Protein AF-A0A0F9DQM6-F1 (afdb_monomer_lite)

Secondary structure (DSSP, 8-state):
-PPPHHHHHHHHHHHHHHHHHHHH-TTS-HHHHHHHHHHHHHTS-HHHHHHTHHHHHHHHH--HHHHTTSSSHHHHHHHHHHH-GGGGGGHHHHHHHHHHHHHHTT---

pLDDT: mean 90.47, std 6.05, range [60.31, 97.19]

Sequence (109 aa):
MTKSLEDMQQEFLRRSLKMQATMVNPFKSKEMKRKTLCKFTDSLSEETFVQFIPEIITIINMKKDICKEYADSGTQVDGILKWLPRMEAFKELLQLTVKQHRQKHGFSN

Radius of gyration: 14.19 Å; chains: 1; bounding box: 35×25×42 Å

Foldseek 3Di:
DQDDPVRLVVLLVVLVVVLVVQLPDPPHDPVNNLLSLQVSLVSHDPNSNVVCVVVSLCSLLVDPVLLVVDQALVRSLVVSCVSNVVCVVVSVVSSVSSRVSCVVVVGHD

Organism: NCBI:txid412755

Structure (mmCIF, N/CA/C/O backbone):
data_AF-A0A0F9DQM6-F1
#
_entry.id   AF-A0A0F9DQM6-F1
#
loop_
_atom_site.group_PDB
_atom_site.id
_atom_site.type_symbol
_atom_site.label_atom_id
_atom_site.label_alt_id
_atom_site.label_comp_id
_atom_site.label_asym_id
_atom_site.label_entity_id
_atom_site.label_seq_id
_atom_site.pdbx_PDB_ins_code
_atom_site.Cartn_x
_atom_site.Cartn_y
_atom_site.Cartn_z
_atom_site.occupancy
_atom_site.B_iso_or_equiv
_atom_site.auth_seq_id
_atom_site.auth_comp_id
_atom_site.auth_asym_id
_atom_site.auth_atom_id
_atom_site.pdbx_PDB_model_num
ATOM 1 N N . MET A 1 1 ? -15.973 0.726 21.509 1.00 60.31 1 MET A N 1
ATOM 2 C CA . MET A 1 1 ? -16.116 2.083 20.945 1.00 60.31 1 MET A CA 1
ATOM 3 C C . MET A 1 1 ? -15.450 2.063 19.588 1.00 60.31 1 MET A C 1
ATOM 5 O O . MET A 1 1 ? -14.267 1.760 19.544 1.00 60.31 1 MET A O 1
ATOM 9 N N . THR A 1 2 ? -16.210 2.296 18.522 1.00 79.94 2 THR A N 1
ATOM 10 C CA . THR A 1 2 ? -15.678 2.479 17.163 1.00 79.94 2 THR A CA 1
ATOM 11 C C . THR A 1 2 ? -14.973 3.832 17.105 1.00 79.94 2 THR A C 1
ATOM 13 O O . THR A 1 2 ? -15.505 4.802 17.654 1.00 79.94 2 THR A O 1
ATOM 16 N N . LYS A 1 3 ? -13.782 3.916 16.503 1.00 87.50 3 LYS A N 1
ATOM 17 C CA . LYS A 1 3 ? -13.106 5.205 16.297 1.00 87.50 3 LYS A CA 1
ATOM 18 C C . LYS A 1 3 ? -13.939 6.110 15.396 1.00 87.50 3 LYS A C 1
ATOM 20 O O . LYS A 1 3 ? -14.629 5.642 14.491 1.00 87.50 3 LYS A O 1
ATOM 25 N N . SER A 1 4 ? -13.845 7.420 15.615 1.00 95.56 4 SER A N 1
ATOM 26 C CA . SER A 1 4 ? -14.404 8.383 14.668 1.00 95.56 4 SER A CA 1
ATOM 27 C C . SER A 1 4 ? -13.595 8.390 13.362 1.00 95.56 4 SER A C 1
ATOM 29 O O . SER A 1 4 ? -12.418 8.016 13.337 1.00 95.56 4 SER A O 1
ATOM 31 N N . LEU A 1 5 ? -14.207 8.847 12.264 1.00 94.12 5 LEU A N 1
ATOM 32 C CA . LEU A 1 5 ? -13.491 9.025 10.996 1.00 94.12 5 LEU A CA 1
ATOM 33 C C . LEU A 1 5 ? -12.316 10.002 11.143 1.00 94.12 5 LEU A C 1
ATOM 35 O O . LEU A 1 5 ? -11.256 9.769 10.568 1.00 94.12 5 LEU A O 1
ATOM 39 N N . GLU A 1 6 ? -12.482 11.055 11.945 1.00 96.44 6 GLU A N 1
ATOM 40 C CA . GLU A 1 6 ? -11.427 12.031 12.226 1.00 96.44 6 GLU A CA 1
ATOM 41 C C . GLU A 1 6 ? -10.243 11.382 12.955 1.00 96.44 6 GLU A C 1
ATOM 43 O O . GLU A 1 6 ? -9.096 11.584 12.557 1.00 96.44 6 GLU A O 1
ATOM 48 N N . ASP A 1 7 ? -10.496 10.527 13.951 1.00 96.81 7 ASP A N 1
ATOM 49 C CA . ASP A 1 7 ? -9.436 9.790 14.652 1.00 96.81 7 ASP A CA 1
ATOM 50 C C . ASP A 1 7 ? -8.668 8.863 13.703 1.00 96.81 7 ASP A C 1
ATOM 52 O O . ASP A 1 7 ? -7.435 8.795 13.749 1.00 96.81 7 ASP A O 1
ATOM 56 N N . MET A 1 8 ? -9.386 8.162 12.820 1.00 97.19 8 MET A N 1
ATOM 57 C CA . MET A 1 8 ? -8.774 7.291 11.815 1.00 97.19 8 MET A CA 1
ATOM 58 C C . MET A 1 8 ? -7.943 8.100 10.809 1.00 97.19 8 MET A C 1
ATOM 60 O O . MET A 1 8 ? -6.816 7.715 10.494 1.00 97.19 8 MET A O 1
ATOM 64 N N . GLN A 1 9 ? -8.446 9.249 10.345 1.00 96.88 9 GLN A N 1
ATOM 65 C CA . GLN A 1 9 ? -7.711 10.164 9.463 1.00 96.88 9 GLN A CA 1
ATOM 66 C C . GLN A 1 9 ? -6.434 10.686 10.128 1.00 96.88 9 GLN A C 1
ATOM 68 O O . GLN A 1 9 ? -5.361 10.642 9.523 1.00 96.88 9 GLN A O 1
ATOM 73 N N . GLN A 1 10 ? -6.516 11.141 11.380 1.00 96.50 10 GLN A N 1
ATOM 74 C CA . GLN A 1 10 ? -5.358 11.633 12.130 1.00 96.50 10 GLN A CA 1
ATOM 75 C C . GLN A 1 10 ? -4.323 10.531 12.362 1.00 96.50 10 GLN A C 1
ATOM 77 O O . GLN A 1 10 ? -3.120 10.758 12.202 1.00 96.50 10 GLN A O 1
ATOM 82 N N . GLU A 1 11 ? -4.766 9.317 12.695 1.00 96.75 11 GLU A N 1
ATOM 83 C CA . GLU A 1 11 ? -3.879 8.163 12.797 1.00 96.75 11 GLU A CA 1
ATOM 84 C C . GLU A 1 11 ? -3.169 7.899 11.467 1.00 96.75 11 GLU A C 1
ATOM 86 O O . GLU A 1 11 ? -1.935 7.835 11.440 1.00 96.75 11 GLU A O 1
ATOM 91 N N . PHE A 1 12 ? -3.925 7.792 10.374 1.00 96.38 12 PHE A N 1
ATOM 92 C CA . PHE A 1 12 ? -3.386 7.519 9.048 1.00 96.38 12 PHE A CA 1
ATOM 93 C C . PHE A 1 12 ? -2.356 8.575 8.633 1.00 96.38 12 PHE A C 1
ATOM 95 O O . PHE A 1 12 ? -1.226 8.227 8.284 1.00 96.38 12 PHE A O 1
ATOM 102 N N . LEU A 1 13 ? -2.695 9.862 8.752 1.00 94.94 13 LEU A N 1
ATOM 103 C CA . LEU A 1 13 ? -1.811 10.986 8.428 1.00 94.94 13 LEU A CA 1
ATOM 104 C C . LEU A 1 13 ? -0.538 10.978 9.279 1.00 94.94 13 LEU A C 1
ATOM 106 O O . LEU A 1 13 ? 0.577 11.065 8.760 1.00 94.94 13 LEU A O 1
ATOM 110 N N . ARG A 1 14 ? -0.669 10.805 10.599 1.00 94.62 14 ARG A N 1
ATOM 111 C CA . ARG A 1 14 ? 0.489 10.786 11.502 1.00 94.62 14 ARG A CA 1
ATOM 112 C C . ARG A 1 14 ? 1.450 9.645 11.172 1.00 94.62 14 ARG A C 1
ATOM 114 O O . ARG A 1 14 ? 2.669 9.803 11.292 1.00 94.62 14 ARG A O 1
ATOM 121 N N . ARG A 1 15 ? 0.923 8.475 10.8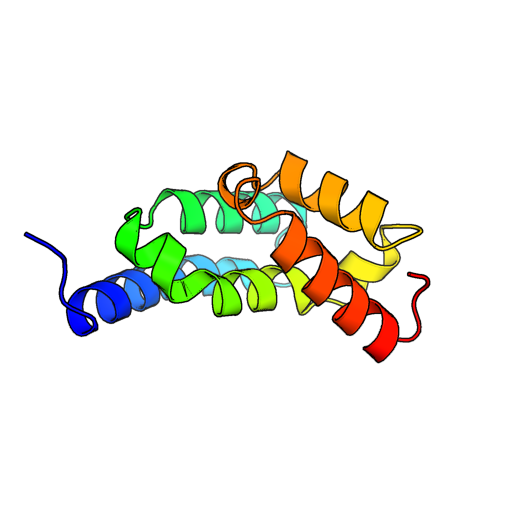02 1.00 94.31 15 ARG A N 1
ATOM 122 C CA . ARG A 1 15 ? 1.736 7.310 10.429 1.00 94.31 15 ARG A CA 1
ATOM 123 C C . ARG A 1 15 ? 2.327 7.461 9.023 1.00 94.31 15 ARG A C 1
ATOM 125 O O . ARG A 1 15 ? 3.493 7.110 8.833 1.00 94.31 15 ARG A O 1
ATOM 132 N N . SER A 1 16 ? 1.588 8.034 8.073 1.00 93.38 16 SER A N 1
ATOM 133 C CA . SER A 1 16 ? 2.029 8.186 6.681 1.00 93.38 16 SER A CA 1
ATOM 134 C C . SER A 1 16 ? 3.162 9.205 6.535 1.00 93.38 16 SER A C 1
ATOM 136 O O . SER A 1 16 ? 4.115 8.946 5.797 1.00 93.38 16 SER A O 1
ATOM 138 N N . LEU A 1 17 ? 3.156 10.289 7.321 1.00 90.31 17 LEU A N 1
ATOM 139 C CA . LEU A 1 17 ? 4.245 11.277 7.354 1.00 90.31 17 LEU A CA 1
ATOM 140 C C . LEU A 1 17 ? 5.604 10.638 7.684 1.00 90.31 17 LEU A C 1
ATOM 142 O O . LEU A 1 17 ? 6.615 10.943 7.051 1.00 90.31 17 LEU A O 1
ATOM 146 N N . LYS A 1 18 ? 5.637 9.683 8.625 1.00 85.69 18 LYS A N 1
ATOM 147 C CA . LYS A 1 18 ? 6.871 8.956 8.981 1.00 85.69 18 LYS A CA 1
ATOM 148 C C . LYS A 1 18 ? 7.365 8.059 7.843 1.00 85.69 18 LYS A C 1
ATOM 150 O O . LYS A 1 18 ? 8.571 7.900 7.653 1.00 85.69 18 LYS A O 1
ATOM 155 N N . MET A 1 19 ? 6.441 7.477 7.081 1.00 92.56 19 MET A N 1
ATOM 156 C CA . MET A 1 19 ? 6.740 6.618 5.936 1.00 92.56 19 MET A CA 1
ATOM 157 C C . MET A 1 19 ? 7.258 7.432 4.734 1.00 92.56 19 MET A C 1
ATOM 159 O O . MET A 1 19 ? 8.190 6.999 4.046 1.00 92.56 19 MET A O 1
ATOM 163 N N . GLN A 1 20 ? 6.690 8.621 4.497 1.00 90.44 20 GLN A N 1
ATOM 164 C CA . GLN A 1 20 ? 6.918 9.437 3.299 1.00 90.44 20 GLN A CA 1
ATOM 165 C C . GLN A 1 20 ? 8.401 9.739 3.055 1.00 90.44 20 GLN A C 1
ATOM 167 O O . GLN A 1 20 ? 8.882 9.545 1.938 1.00 90.44 20 GLN A O 1
ATOM 172 N N . ALA A 1 21 ? 9.151 10.101 4.102 1.00 88.62 21 ALA A N 1
ATOM 173 C CA . ALA A 1 21 ? 10.582 10.398 4.009 1.00 88.62 21 ALA A CA 1
ATOM 174 C C . ALA A 1 21 ? 11.405 9.237 3.415 1.00 88.62 21 ALA A C 1
ATOM 176 O O . ALA A 1 21 ? 12.362 9.461 2.676 1.00 88.62 21 ALA A O 1
ATOM 177 N N . TH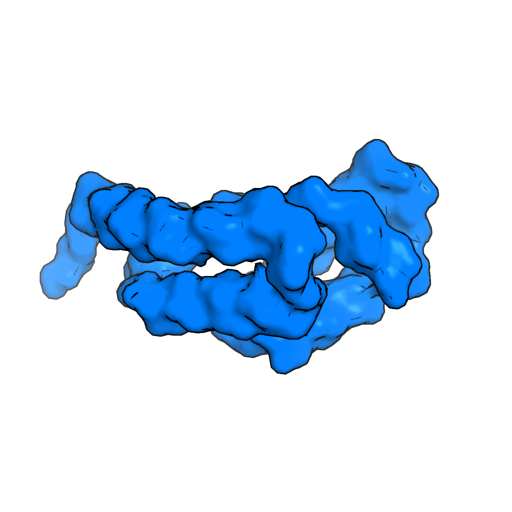R A 1 22 ? 11.022 7.984 3.685 1.00 91.06 22 THR A N 1
ATOM 178 C CA . THR A 1 22 ? 11.684 6.812 3.084 1.00 91.06 22 THR A CA 1
ATOM 179 C C . THR A 1 22 ? 11.214 6.571 1.649 1.00 91.06 22 THR A C 1
ATOM 181 O O . THR A 1 22 ? 12.011 6.194 0.788 1.00 91.06 22 THR A O 1
ATOM 184 N N . MET A 1 23 ? 9.926 6.783 1.377 1.00 88.38 23 MET A N 1
ATOM 185 C CA . MET A 1 23 ? 9.307 6.452 0.090 1.00 88.38 23 MET A CA 1
ATOM 186 C C . MET A 1 23 ? 9.778 7.343 -1.059 1.00 88.38 23 MET A C 1
ATOM 188 O O . MET A 1 23 ? 9.936 6.835 -2.180 1.00 88.38 23 MET A O 1
ATOM 192 N N . VAL A 1 24 ? 10.038 8.623 -0.768 1.00 88.38 24 VAL A N 1
ATOM 193 C CA . VAL A 1 24 ? 10.507 9.625 -1.741 1.00 88.38 24 VAL A CA 1
ATOM 194 C C . VAL A 1 24 ? 12.029 9.671 -1.879 1.00 88.38 24 VAL A C 1
ATOM 196 O O . VAL A 1 24 ? 12.536 10.201 -2.861 1.00 88.38 24 VAL A O 1
ATOM 199 N N . ASN A 1 25 ? 12.778 9.093 -0.936 1.00 88.44 25 ASN A N 1
ATOM 200 C CA . ASN A 1 25 ? 14.236 9.144 -0.965 1.00 88.44 25 ASN A CA 1
ATOM 201 C C . ASN A 1 25 ? 14.802 8.210 -2.065 1.00 88.44 25 ASN A C 1
ATOM 203 O O . ASN A 1 25 ? 14.569 6.991 -2.016 1.00 88.44 25 ASN A O 1
ATOM 207 N N . PRO A 1 26 ? 15.549 8.735 -3.059 1.00 87.75 26 PRO A N 1
ATOM 208 C CA . PRO A 1 26 ? 16.083 7.935 -4.162 1.00 87.75 26 PRO A CA 1
ATOM 209 C C . PRO A 1 26 ? 17.200 6.979 -3.720 1.00 87.75 26 PRO A C 1
ATOM 211 O O . PRO A 1 26 ? 17.351 5.915 -4.309 1.00 87.75 26 PRO A O 1
ATOM 214 N N . PHE A 1 27 ? 17.912 7.293 -2.635 1.00 90.88 27 PHE A N 1
ATOM 215 C CA . PHE A 1 27 ? 19.014 6.489 -2.096 1.00 90.88 27 PHE A CA 1
ATOM 216 C C . PHE A 1 27 ? 18.546 5.314 -1.225 1.00 90.88 27 PHE A C 1
ATOM 218 O O . PHE A 1 27 ? 19.350 4.484 -0.805 1.00 90.88 27 PHE A O 1
ATOM 225 N N . LYS A 1 28 ? 17.245 5.222 -0.914 1.00 90.94 28 LYS A N 1
ATOM 226 C CA . LYS A 1 28 ? 16.691 4.084 -0.168 1.00 90.94 28 LYS A CA 1
ATOM 227 C C . LYS A 1 28 ? 16.383 2.929 -1.117 1.00 90.94 28 LYS A C 1
ATOM 229 O O . LYS A 1 28 ? 15.660 3.099 -2.103 1.00 90.94 28 LYS A O 1
ATOM 234 N N . SER A 1 29 ? 16.888 1.746 -0.766 1.00 91.19 29 SER A N 1
ATOM 235 C CA . SER A 1 29 ? 16.675 0.511 -1.523 1.00 91.19 29 SER A CA 1
ATOM 236 C C . SER A 1 29 ? 15.191 0.140 -1.619 1.00 91.19 29 SER A C 1
ATOM 238 O O . SER A 1 29 ? 14.371 0.533 -0.781 1.00 91.19 29 SER A O 1
ATOM 240 N N . LYS A 1 30 ? 14.839 -0.664 -2.634 1.00 88.06 30 LYS A N 1
ATOM 241 C CA . LYS A 1 30 ? 13.488 -1.237 -2.774 1.00 88.06 30 LYS A CA 1
ATOM 242 C C . LYS A 1 30 ? 13.067 -1.993 -1.510 1.00 88.06 30 LYS A C 1
ATOM 244 O O . LYS A 1 30 ? 11.950 -1.811 -1.038 1.00 88.06 30 LYS A O 1
ATOM 249 N N . GLU A 1 31 ? 13.968 -2.789 -0.939 1.00 90.44 31 GLU A N 1
ATOM 250 C CA . GLU A 1 31 ? 13.707 -3.568 0.275 1.00 90.44 31 GLU A CA 1
ATOM 251 C C . GLU A 1 31 ? 13.399 -2.673 1.482 1.00 90.44 31 GLU A C 1
ATOM 253 O O . GLU A 1 31 ? 12.431 -2.918 2.197 1.00 90.44 31 GLU A O 1
ATOM 258 N N . MET A 1 32 ? 14.161 -1.590 1.679 1.00 92.69 32 MET A N 1
ATOM 259 C CA . MET A 1 32 ? 13.891 -0.631 2.753 1.00 92.69 32 MET A CA 1
ATOM 260 C C . MET A 1 32 ? 12.521 0.034 2.569 1.00 92.69 32 MET A C 1
ATOM 262 O O . MET A 1 32 ? 11.775 0.187 3.532 1.00 92.69 32 MET A O 1
ATOM 266 N N . LYS A 1 33 ? 12.154 0.382 1.330 1.00 91.00 33 LYS A N 1
ATOM 267 C CA . LYS A 1 33 ? 10.830 0.943 1.015 1.00 91.00 33 LYS A CA 1
ATOM 268 C C . LYS A 1 33 ? 9.705 -0.056 1.321 1.00 91.00 33 LYS A C 1
ATOM 270 O O . LYS A 1 33 ? 8.738 0.329 1.970 1.00 91.00 33 LYS A O 1
ATOM 275 N N . ARG A 1 34 ? 9.862 -1.333 0.944 1.00 91.44 34 ARG A N 1
ATOM 276 C CA . ARG A 1 34 ? 8.911 -2.420 1.268 1.00 91.44 34 ARG A CA 1
ATOM 277 C C . ARG A 1 34 ? 8.759 -2.611 2.778 1.00 91.44 34 ARG A C 1
ATOM 279 O O . ARG A 1 34 ? 7.643 -2.592 3.282 1.00 91.44 34 ARG A O 1
ATOM 286 N N . LYS A 1 35 ? 9.874 -2.702 3.514 1.00 92.75 35 LYS A N 1
ATOM 287 C CA . LYS A 1 35 ? 9.879 -2.820 4.984 1.00 92.75 35 LYS A CA 1
ATOM 288 C C . LYS A 1 35 ? 9.180 -1.641 5.658 1.00 92.75 35 LYS A C 1
ATOM 290 O O . LYS A 1 35 ? 8.426 -1.838 6.604 1.00 92.75 35 LYS A O 1
ATOM 295 N N . THR A 1 36 ? 9.420 -0.421 5.184 1.00 93.56 36 THR A N 1
ATOM 296 C CA . THR A 1 36 ? 8.774 0.782 5.724 1.00 93.5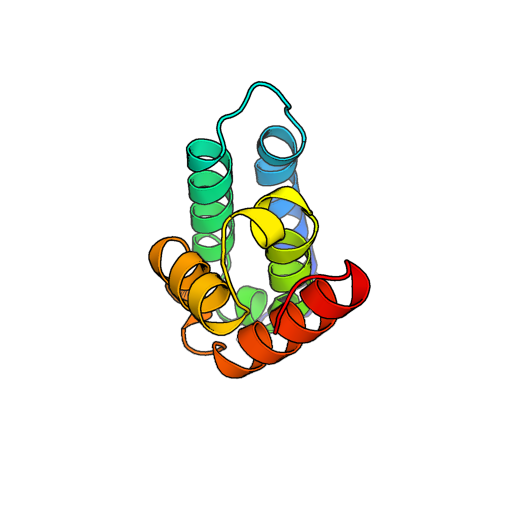6 36 THR A CA 1
ATOM 297 C C . THR A 1 36 ? 7.273 0.806 5.441 1.00 93.56 36 THR A C 1
ATOM 299 O O . THR A 1 36 ? 6.514 1.181 6.330 1.00 93.56 36 THR A O 1
ATOM 302 N N . LEU A 1 37 ? 6.835 0.355 4.263 1.00 92.44 37 LEU A N 1
ATOM 303 C CA . LEU A 1 37 ? 5.413 0.218 3.945 1.00 92.44 37 LEU A CA 1
ATOM 304 C C . LEU A 1 37 ? 4.727 -0.856 4.806 1.00 92.44 37 LEU A C 1
ATOM 306 O O . LEU A 1 37 ? 3.681 -0.574 5.375 1.00 92.44 37 LEU A O 1
ATOM 310 N N . CYS A 1 38 ? 5.351 -2.025 4.993 1.00 93.69 38 CYS A N 1
ATOM 311 C CA . CYS A 1 38 ? 4.844 -3.068 5.896 1.00 93.69 38 CYS A CA 1
ATOM 312 C C . CYS A 1 38 ? 4.704 -2.549 7.333 1.00 93.69 38 CYS A C 1
ATOM 314 O O . CYS A 1 38 ? 3.640 -2.625 7.934 1.00 93.69 38 CYS A O 1
ATOM 316 N N . LYS A 1 39 ? 5.746 -1.896 7.866 1.00 94.12 39 LYS A N 1
ATOM 317 C CA . LYS A 1 39 ? 5.685 -1.279 9.202 1.00 94.12 39 LYS A CA 1
ATOM 318 C C . LYS A 1 39 ? 4.587 -0.226 9.313 1.00 94.12 39 LYS A C 1
ATOM 320 O O . LYS A 1 39 ? 3.983 -0.090 10.372 1.00 94.12 39 LYS A O 1
ATOM 325 N N . PHE A 1 40 ? 4.365 0.552 8.256 1.00 94.88 40 PHE A N 1
ATOM 326 C CA . PHE A 1 40 ? 3.293 1.536 8.222 1.00 94.88 40 PHE A CA 1
ATOM 327 C C . PHE A 1 40 ? 1.929 0.852 8.331 1.00 94.88 40 PHE A C 1
ATOM 329 O O . PHE A 1 40 ? 1.188 1.182 9.257 1.00 94.88 40 PHE A O 1
ATOM 336 N N . THR A 1 41 ? 1.633 -0.120 7.462 1.00 94.19 41 THR A N 1
ATOM 337 C CA . THR A 1 41 ? 0.348 -0.832 7.477 1.00 94.19 41 THR A CA 1
ATOM 338 C C . THR A 1 41 ? 0.128 -1.573 8.784 1.00 94.19 41 THR A C 1
ATOM 340 O O . THR A 1 41 ? -0.968 -1.511 9.321 1.00 94.19 41 THR A O 1
ATOM 343 N N . ASP A 1 42 ? 1.158 -2.202 9.350 1.00 94.94 42 ASP A N 1
ATOM 344 C CA . ASP A 1 42 ? 1.065 -2.931 10.622 1.00 94.94 42 ASP A CA 1
ATOM 345 C C . ASP A 1 42 ? 0.864 -1.991 11.820 1.00 94.94 42 ASP A C 1
ATOM 347 O O . ASP A 1 42 ? 0.307 -2.383 12.841 1.00 94.94 42 ASP A O 1
ATOM 351 N N . SER A 1 43 ? 1.285 -0.727 11.702 1.00 94.69 43 SER A N 1
ATOM 352 C CA . SER A 1 43 ? 1.121 0.273 12.763 1.00 94.69 43 SER A CA 1
ATOM 353 C C . SER A 1 43 ? -0.265 0.920 12.824 1.00 94.69 43 SER A C 1
ATOM 355 O O . SER A 1 43 ? -0.524 1.673 13.770 1.00 94.69 43 SER A O 1
ATOM 357 N N . LEU A 1 44 ? -1.110 0.680 11.816 1.00 96.56 44 LEU A N 1
ATOM 358 C CA . LEU A 1 44 ? -2.495 1.140 11.786 1.00 96.56 44 LEU A CA 1
ATOM 359 C C . LEU A 1 44 ? -3.379 0.181 12.583 1.00 96.56 44 LEU A C 1
ATOM 361 O O . LEU A 1 44 ? -3.245 -1.044 12.488 1.00 96.56 44 LEU A O 1
ATOM 365 N N . SER A 1 45 ? -4.328 0.735 13.333 1.00 96.31 45 SER A N 1
ATOM 366 C CA . SER A 1 45 ? -5.432 -0.060 13.870 1.00 96.31 45 SER A CA 1
ATOM 367 C C . SER A 1 45 ? -6.251 -0.702 12.749 1.00 96.31 45 SER A C 1
ATOM 369 O O . SER A 1 45 ? -6.239 -0.209 11.624 1.00 96.31 45 SER A O 1
ATOM 371 N N . GLU A 1 46 ? -6.946 -1.801 13.049 1.00 94.94 46 GLU A N 1
ATOM 372 C CA . GLU A 1 46 ? -7.737 -2.535 12.050 1.00 94.94 46 GLU A CA 1
ATOM 373 C C . GLU A 1 46 ? -8.777 -1.642 11.365 1.00 94.94 46 GLU A C 1
ATOM 375 O O . GLU A 1 46 ? -8.823 -1.597 10.141 1.00 94.94 46 GLU A O 1
ATOM 380 N N . GLU A 1 47 ? -9.523 -0.851 12.141 1.00 95.50 47 GLU A N 1
ATOM 381 C CA . GLU A 1 47 ? -10.525 0.088 11.617 1.00 95.50 47 GLU A CA 1
ATOM 382 C C . GLU A 1 47 ? -9.895 1.084 10.630 1.00 95.50 47 GLU A C 1
ATOM 384 O O . GLU A 1 47 ? -10.359 1.226 9.500 1.00 95.50 47 GLU A O 1
ATOM 389 N N . THR A 1 48 ? -8.772 1.700 11.011 1.00 96.94 48 THR A N 1
ATOM 390 C CA . THR A 1 48 ? -8.037 2.636 10.148 1.00 96.94 48 THR A CA 1
ATOM 391 C C . THR A 1 48 ? -7.464 1.940 8.914 1.00 96.94 48 THR A C 1
ATOM 393 O O . THR A 1 48 ? -7.513 2.487 7.818 1.00 96.94 48 THR A O 1
ATOM 396 N N . PHE A 1 49 ? -6.906 0.739 9.062 1.00 96.31 49 PHE A N 1
ATOM 397 C CA . PHE A 1 49 ? -6.353 -0.011 7.938 1.00 96.31 49 PHE A CA 1
ATOM 398 C C . PHE A 1 49 ? -7.430 -0.289 6.889 1.00 96.31 49 PHE A C 1
ATOM 400 O O . PHE A 1 49 ? -7.235 0.081 5.735 1.00 96.31 49 PHE A O 1
ATOM 407 N N . VAL A 1 50 ? -8.570 -0.850 7.308 1.00 94.56 50 VAL A N 1
ATOM 408 C CA . VAL A 1 50 ? -9.712 -1.166 6.437 1.00 94.56 50 VAL A CA 1
ATOM 409 C C . VAL A 1 50 ? -10.279 0.093 5.778 1.00 94.56 50 VAL A C 1
ATOM 411 O O . VAL A 1 50 ? -10.556 0.088 4.579 1.00 94.56 50 VAL A O 1
ATOM 414 N N . GLN A 1 51 ? -10.396 1.189 6.531 1.00 95.44 51 GLN A N 1
ATOM 415 C CA . GLN A 1 51 ? -10.924 2.459 6.029 1.00 95.44 51 GLN A CA 1
ATOM 416 C C . GLN A 1 51 ? -10.074 3.074 4.903 1.00 95.44 51 GLN A C 1
ATOM 418 O O . GLN A 1 51 ? -10.629 3.751 4.038 1.00 95.44 51 GLN A O 1
ATOM 423 N N . PHE A 1 52 ? -8.754 2.847 4.903 1.00 95.44 52 PHE A N 1
ATOM 424 C CA . PHE A 1 52 ? -7.799 3.482 3.978 1.00 95.44 52 PHE A CA 1
ATOM 425 C C . PHE A 1 52 ? -7.101 2.500 3.023 1.00 95.44 52 PHE A C 1
ATOM 427 O O . PHE A 1 52 ? -5.995 2.749 2.527 1.00 95.44 52 PHE A O 1
ATOM 434 N N . ILE A 1 53 ? -7.726 1.354 2.751 1.00 93.56 53 ILE A N 1
ATOM 435 C CA . ILE A 1 53 ? -7.204 0.376 1.789 1.00 93.56 53 ILE A CA 1
ATOM 436 C C . ILE A 1 53 ? -6.976 0.970 0.391 1.00 93.56 53 ILE A C 1
ATOM 438 O O . ILE A 1 53 ? -5.903 0.720 -0.169 1.00 93.56 53 ILE A O 1
ATOM 442 N N . PRO A 1 54 ? -7.899 1.758 -0.198 1.00 90.50 54 PRO A N 1
ATOM 443 C CA . PRO A 1 54 ? -7.687 2.341 -1.526 1.00 90.50 54 PRO A CA 1
ATOM 444 C C . PRO A 1 54 ? -6.404 3.186 -1.628 1.00 90.50 54 PRO A C 1
ATOM 446 O O . PRO A 1 54 ? -5.657 3.105 -2.610 1.00 90.50 54 PRO A O 1
ATOM 449 N N . GLU A 1 55 ? -6.093 3.958 -0.590 1.00 91.69 55 GLU A N 1
ATOM 450 C CA . GLU A 1 55 ? -4.895 4.786 -0.489 1.00 91.69 55 GLU A CA 1
ATOM 451 C C . GLU A 1 55 ? -3.637 3.926 -0.349 1.00 91.69 55 GLU A C 1
ATOM 453 O O . GLU A 1 55 ? -2.630 4.182 -1.015 1.00 91.69 55 GLU A O 1
ATOM 458 N N . ILE A 1 56 ? -3.695 2.868 0.465 1.00 92.25 56 ILE A N 1
ATOM 459 C CA . ILE A 1 56 ? -2.599 1.901 0.619 1.00 92.25 56 ILE A CA 1
ATOM 460 C C . ILE A 1 56 ? -2.291 1.228 -0.722 1.00 92.25 56 ILE A C 1
ATOM 462 O O . ILE A 1 56 ? -1.130 1.170 -1.132 1.00 92.25 56 ILE A O 1
ATOM 466 N N . ILE A 1 57 ? -3.316 0.786 -1.454 1.00 89.94 57 ILE A N 1
ATOM 467 C CA . ILE A 1 57 ? -3.157 0.192 -2.787 1.00 89.94 57 ILE A CA 1
ATOM 468 C C . ILE A 1 57 ? -2.545 1.195 -3.767 1.00 89.94 57 ILE A C 1
ATOM 470 O O . ILE A 1 57 ? -1.671 0.837 -4.559 1.00 89.94 57 ILE A O 1
ATOM 474 N N . THR A 1 58 ? -2.946 2.462 -3.695 1.00 86.38 58 THR A N 1
ATOM 475 C CA . THR A 1 58 ? -2.349 3.524 -4.512 1.00 86.38 58 THR A CA 1
ATOM 476 C C . THR A 1 58 ? -0.853 3.658 -4.216 1.00 86.38 58 THR A C 1
ATOM 478 O O . THR A 1 58 ? -0.039 3.631 -5.140 1.00 86.38 58 THR A O 1
ATOM 481 N N . ILE A 1 59 ? -0.456 3.687 -2.940 1.00 87.81 59 ILE A N 1
ATOM 482 C CA . ILE A 1 59 ? 0.957 3.739 -2.526 1.00 87.81 59 ILE A CA 1
ATOM 483 C C . ILE A 1 59 ? 1.749 2.535 -3.062 1.00 87.81 59 ILE A C 1
ATOM 485 O O . ILE A 1 59 ? 2.891 2.701 -3.504 1.00 87.81 59 ILE A O 1
ATOM 489 N N . ILE A 1 60 ? 1.151 1.339 -3.046 1.00 84.31 60 ILE A N 1
ATOM 490 C CA . ILE A 1 60 ? 1.750 0.115 -3.596 1.00 84.31 60 ILE A CA 1
ATOM 491 C C . ILE A 1 60 ? 1.948 0.241 -5.110 1.00 84.31 60 ILE A C 1
ATOM 493 O O . ILE A 1 60 ? 3.006 -0.124 -5.619 1.00 84.31 60 ILE A O 1
ATOM 497 N N . ASN A 1 61 ? 0.956 0.763 -5.832 1.00 78.94 61 ASN A N 1
ATOM 498 C CA . ASN A 1 61 ? 0.923 0.698 -7.291 1.00 78.94 61 ASN A CA 1
ATOM 499 C C . ASN A 1 61 ? 1.608 1.867 -8.006 1.00 78.94 61 ASN A C 1
ATOM 501 O O . ASN A 1 61 ? 2.047 1.675 -9.131 1.00 78.94 61 ASN A O 1
ATOM 505 N N . MET A 1 62 ? 1.817 3.026 -7.375 1.00 69.56 62 MET A N 1
ATOM 506 C CA . MET A 1 62 ? 2.307 4.263 -8.020 1.00 69.56 62 MET A CA 1
ATOM 507 C C . MET A 1 62 ? 3.674 4.209 -8.748 1.00 69.56 62 MET A C 1
ATOM 509 O O . MET A 1 62 ? 4.120 5.230 -9.276 1.00 69.56 62 MET A O 1
ATOM 513 N N . LYS A 1 63 ? 4.386 3.074 -8.803 1.00 71.88 63 LYS A N 1
ATOM 514 C CA . LYS A 1 63 ? 5.724 2.983 -9.416 1.00 71.88 63 LYS A CA 1
ATOM 515 C C . LYS A 1 63 ? 5.746 2.045 -10.622 1.00 71.88 63 LYS A C 1
ATOM 517 O O . LYS A 1 63 ? 5.598 0.833 -10.487 1.00 71.88 63 LYS A O 1
ATOM 522 N N . LYS A 1 64 ? 6.075 2.597 -11.797 1.00 7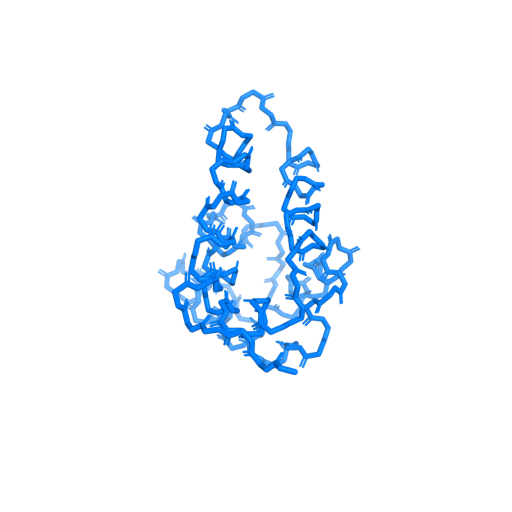6.06 64 LYS A N 1
ATOM 523 C CA . LYS A 1 64 ? 6.321 1.839 -13.042 1.00 76.06 64 LYS A CA 1
ATOM 524 C C . LYS A 1 64 ? 7.336 0.701 -12.850 1.00 76.06 64 LYS A C 1
ATOM 526 O O . LYS A 1 64 ? 7.177 -0.366 -13.434 1.00 76.06 64 LYS A O 1
ATOM 531 N N . ASP A 1 65 ? 8.343 0.909 -12.005 1.00 79.06 65 ASP A N 1
ATOM 532 C CA . ASP A 1 65 ? 9.380 -0.089 -11.710 1.00 79.06 65 ASP A CA 1
ATOM 533 C C . ASP A 1 65 ? 8.867 -1.307 -10.938 1.00 79.06 65 ASP A C 1
ATOM 535 O O . ASP A 1 65 ? 9.513 -2.350 -10.970 1.00 79.06 65 ASP A O 1
ATOM 539 N N . ILE A 1 66 ? 7.727 -1.185 -10.248 1.00 78.94 66 ILE A N 1
ATOM 540 C CA . ILE A 1 66 ? 7.049 -2.329 -9.628 1.00 78.94 66 ILE A CA 1
ATOM 541 C C . ILE A 1 66 ? 6.379 -3.154 -10.722 1.00 78.94 66 ILE A C 1
ATOM 543 O O . ILE A 1 66 ? 6.571 -4.359 -10.762 1.00 78.94 66 ILE A O 1
ATOM 547 N N . CYS A 1 67 ? 5.676 -2.517 -11.664 1.00 81.62 67 CYS A N 1
ATOM 548 C CA . CYS A 1 67 ? 5.020 -3.232 -12.763 1.00 81.62 67 CYS A CA 1
ATOM 549 C C . CYS A 1 67 ? 6.029 -4.011 -13.626 1.00 81.62 67 CYS A C 1
ATOM 551 O O . CYS A 1 67 ? 5.811 -5.182 -13.919 1.00 81.62 67 CYS A O 1
ATOM 553 N N . LYS A 1 68 ? 7.163 -3.390 -13.984 1.00 84.38 68 LYS A N 1
ATOM 554 C CA . LYS A 1 68 ? 8.221 -4.018 -14.801 1.00 84.38 68 LYS A CA 1
ATOM 555 C C . LYS A 1 68 ? 8.870 -5.249 -14.165 1.00 84.38 68 LYS A C 1
ATOM 557 O O . LYS A 1 68 ? 9.477 -6.036 -14.878 1.00 84.38 68 LYS A O 1
ATOM 562 N N . GLU A 1 69 ? 8.816 -5.369 -12.841 1.00 86.31 69 GLU A N 1
ATOM 563 C CA . GLU A 1 69 ? 9.451 -6.467 -12.107 1.00 86.31 69 GLU A CA 1
ATOM 564 C C . GLU A 1 69 ? 8.714 -7.802 -12.304 1.00 86.31 69 GLU A C 1
ATOM 566 O O . GLU A 1 69 ? 9.320 -8.854 -12.123 1.00 86.31 69 GLU A O 1
ATOM 571 N N . TYR A 1 70 ? 7.437 -7.767 -12.700 1.00 89.94 70 TYR A N 1
ATOM 572 C CA . TYR A 1 70 ? 6.571 -8.945 -12.780 1.00 89.94 70 TYR A CA 1
ATOM 573 C C . TYR A 1 70 ? 6.009 -9.145 -14.189 1.00 89.94 70 TYR A C 1
ATOM 575 O O . TYR A 1 70 ? 5.651 -8.180 -14.877 1.00 89.94 70 TYR A O 1
ATOM 583 N N . ALA A 1 71 ? 5.899 -10.410 -14.599 1.00 90.25 71 ALA A N 1
ATOM 584 C CA . ALA A 1 71 ? 5.429 -10.794 -15.929 1.00 90.25 71 ALA A CA 1
ATOM 585 C C . ALA A 1 71 ? 3.955 -10.417 -16.158 1.00 90.25 71 ALA A C 1
ATOM 587 O O . ALA A 1 71 ? 3.603 -9.904 -17.219 1.00 90.25 71 ALA A O 1
ATOM 588 N N . ASP A 1 72 ? 3.123 -10.577 -15.133 1.00 92.25 72 ASP A N 1
ATOM 589 C CA . ASP A 1 72 ? 1.670 -10.410 -15.179 1.00 92.25 72 ASP A CA 1
ATOM 590 C C . ASP A 1 72 ? 1.140 -9.830 -13.852 1.00 92.25 72 ASP A C 1
ATOM 592 O O . ASP A 1 72 ? 1.896 -9.558 -12.912 1.00 92.25 72 ASP A O 1
ATOM 596 N N . SER A 1 73 ? -0.165 -9.565 -13.787 1.00 91.31 73 SER A N 1
ATOM 597 C CA . SER A 1 73 ? -0.818 -9.013 -12.597 1.00 91.31 73 SER A CA 1
ATOM 598 C C . SER A 1 7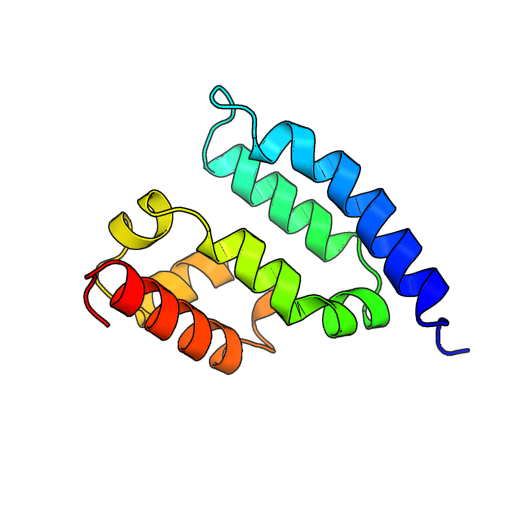3 ? -0.893 -10.007 -11.437 1.00 91.31 73 SER A C 1
ATOM 600 O O . SER A 1 73 ? -0.754 -9.591 -10.286 1.00 91.31 73 SER A O 1
ATOM 602 N N . GLY A 1 74 ? -1.060 -11.302 -11.713 1.00 93.56 74 GLY A N 1
ATOM 603 C CA . GLY A 1 74 ? -1.116 -12.356 -10.702 1.00 93.56 74 GLY A CA 1
ATOM 604 C C . GLY A 1 74 ? 0.216 -12.504 -9.976 1.00 93.56 74 GLY A C 1
ATOM 605 O O . GLY A 1 74 ? 0.271 -12.392 -8.751 1.00 93.56 74 GLY A O 1
ATOM 606 N N . THR A 1 75 ? 1.310 -12.629 -10.730 1.00 94.31 75 THR A N 1
ATOM 607 C CA . THR A 1 75 ? 2.666 -12.710 -10.169 1.00 94.31 75 THR A CA 1
ATOM 608 C C . THR A 1 75 ? 3.060 -11.445 -9.410 1.00 94.31 75 THR A C 1
ATOM 610 O O . THR A 1 75 ? 3.731 -11.536 -8.379 1.00 94.31 75 THR A O 1
ATOM 613 N N . GLN A 1 76 ? 2.603 -10.268 -9.851 1.00 93.12 76 GLN A N 1
ATOM 614 C CA . GLN A 1 76 ? 2.779 -9.023 -9.100 1.00 93.12 76 GLN A CA 1
ATOM 615 C C . GLN A 1 76 ? 2.041 -9.045 -7.761 1.00 93.12 76 GLN A C 1
ATOM 617 O O . GLN A 1 76 ? 2.614 -8.647 -6.747 1.00 93.12 76 GLN A O 1
ATOM 622 N N . VAL A 1 77 ? 0.788 -9.500 -7.739 1.00 94.19 77 VAL A N 1
ATOM 623 C CA . VAL A 1 77 ? -0.016 -9.585 -6.514 1.00 94.19 77 VAL A CA 1
ATOM 624 C C . VAL A 1 77 ? 0.609 -10.558 -5.526 1.00 94.19 77 VAL A C 1
ATOM 626 O O . VAL A 1 77 ? 0.842 -10.182 -4.380 1.00 94.19 77 VAL A O 1
ATOM 629 N N . ASP A 1 78 ? 0.968 -11.762 -5.968 1.00 94.31 78 ASP A N 1
ATOM 630 C CA . ASP A 1 78 ? 1.640 -12.736 -5.105 1.00 94.31 78 ASP A CA 1
ATOM 631 C C . ASP A 1 78 ? 2.996 -12.200 -4.613 1.00 94.31 78 ASP A C 1
ATOM 633 O O . ASP A 1 78 ? 3.398 -12.427 -3.471 1.00 94.31 78 ASP A O 1
ATOM 637 N N . GLY A 1 79 ? 3.695 -11.424 -5.448 1.00 92.75 79 GLY A N 1
ATOM 638 C CA . GLY A 1 79 ? 4.896 -10.689 -5.064 1.00 92.75 79 GLY A CA 1
ATOM 639 C C . GLY A 1 79 ? 4.644 -9.656 -3.963 1.00 92.75 79 GLY A C 1
ATOM 640 O O . GLY A 1 79 ? 5.429 -9.593 -3.020 1.00 92.75 79 GLY A O 1
ATOM 641 N N . ILE A 1 80 ? 3.563 -8.873 -4.058 1.00 92.62 80 ILE A N 1
ATOM 642 C CA . ILE A 1 80 ? 3.148 -7.880 -3.052 1.00 92.62 80 ILE A CA 1
ATOM 643 C C . ILE A 1 80 ? 2.816 -8.558 -1.721 1.00 92.62 80 ILE A C 1
ATOM 645 O O . ILE A 1 80 ? 3.335 -8.152 -0.682 1.00 92.62 80 ILE A O 1
ATOM 649 N N . LEU A 1 81 ? 2.007 -9.617 -1.752 1.00 94.31 81 LEU A N 1
ATOM 650 C CA . LEU A 1 81 ? 1.520 -10.309 -0.555 1.00 94.31 81 LEU A CA 1
ATOM 651 C C . LEU A 1 81 ? 2.653 -10.946 0.262 1.00 94.31 81 LEU A C 1
ATOM 653 O O . LEU A 1 81 ? 2.594 -10.952 1.489 1.00 94.31 81 LEU A O 1
ATOM 657 N N . LYS A 1 82 ? 3.755 -11.360 -0.381 1.00 92.62 82 LYS A N 1
ATOM 658 C CA . LYS A 1 82 ? 4.960 -11.846 0.321 1.00 92.62 82 LYS A CA 1
ATOM 659 C C . LYS A 1 82 ? 5.584 -10.821 1.268 1.00 92.62 82 LYS A C 1
ATOM 661 O O . LYS A 1 82 ? 6.175 -11.213 2.270 1.00 92.62 82 LYS A O 1
ATOM 666 N N . TRP A 1 83 ? 5.521 -9.528 0.947 1.00 89.19 83 TRP A N 1
ATOM 667 C CA . TRP A 1 83 ? 6.098 -8.467 1.786 1.00 89.19 83 TRP A CA 1
ATOM 668 C C . TRP A 1 83 ? 5.048 -7.559 2.433 1.00 89.19 83 TRP A C 1
ATOM 670 O O . TRP A 1 83 ? 5.420 -6.670 3.198 1.00 89.19 83 TRP A O 1
ATOM 680 N N . LEU A 1 84 ? 3.762 -7.790 2.158 1.00 92.75 84 LEU A N 1
ATOM 681 C CA . LEU A 1 84 ? 2.632 -7.091 2.761 1.00 92.75 84 LEU A CA 1
ATOM 682 C C . LEU A 1 84 ? 1.476 -8.065 3.070 1.00 92.75 84 LEU A C 1
ATOM 684 O O . LEU A 1 84 ? 0.387 -7.933 2.507 1.00 92.75 84 LEU A O 1
ATOM 688 N N . PRO A 1 85 ? 1.690 -9.044 3.967 1.00 93.25 85 PRO A N 1
ATOM 689 C CA . PRO A 1 85 ? 0.739 -10.132 4.205 1.00 93.25 85 PRO A CA 1
ATOM 690 C C . PRO A 1 85 ? -0.614 -9.652 4.746 1.00 93.25 85 PRO A C 1
ATOM 692 O O . PRO A 1 85 ? -1.632 -10.296 4.518 1.00 93.25 85 PRO A O 1
ATOM 695 N N . ARG A 1 86 ? -0.670 -8.485 5.406 1.00 94.25 86 ARG A N 1
ATOM 696 C CA . ARG A 1 86 ? -1.927 -7.897 5.903 1.00 94.25 86 ARG A CA 1
ATOM 697 C C . ARG A 1 86 ? -2.944 -7.603 4.786 1.00 94.25 86 ARG A C 1
ATOM 699 O O . ARG A 1 86 ? -4.134 -7.496 5.054 1.00 94.25 86 ARG A O 1
ATOM 706 N N . MET A 1 87 ? -2.494 -7.503 3.534 1.00 93.56 87 MET A N 1
ATOM 707 C CA . MET A 1 87 ? -3.365 -7.307 2.371 1.00 93.56 87 MET A CA 1
ATOM 708 C C . MET A 1 87 ? -4.011 -8.600 1.851 1.00 93.56 87 MET A C 1
ATOM 710 O O . MET A 1 87 ? -4.803 -8.517 0.917 1.00 93.56 87 MET A O 1
ATOM 714 N N . GLU A 1 88 ? -3.708 -9.776 2.417 1.00 94.75 88 GLU A N 1
ATOM 715 C CA . GLU A 1 88 ? -4.223 -11.064 1.917 1.00 94.75 88 GLU A CA 1
ATOM 716 C C . GLU A 1 88 ? -5.755 -11.101 1.887 1.00 94.75 88 GLU A C 1
ATOM 718 O O . GLU A 1 88 ? -6.347 -11.500 0.887 1.00 94.75 88 GLU A O 1
ATOM 723 N N . ALA A 1 89 ? -6.407 -10.569 2.926 1.00 93.19 89 ALA A N 1
ATOM 724 C CA . ALA A 1 89 ? -7.867 -10.457 2.990 1.00 93.19 89 ALA A CA 1
ATOM 725 C C . ALA A 1 89 ? -8.469 -9.566 1.881 1.00 93.19 89 ALA A C 1
ATOM 727 O O . ALA A 1 89 ? -9.673 -9.592 1.647 1.00 93.19 89 ALA A O 1
ATOM 728 N N . PHE A 1 90 ? -7.633 -8.798 1.178 1.00 93.50 90 PHE A N 1
ATOM 729 C CA . PHE A 1 90 ? -8.006 -7.861 0.119 1.00 93.50 90 PHE A CA 1
ATOM 730 C C . PHE A 1 90 ? -7.377 -8.236 -1.229 1.00 93.50 90 PHE A C 1
ATOM 732 O O . PHE A 1 90 ? -7.260 -7.389 -2.120 1.00 93.50 90 PHE A O 1
ATOM 739 N N . LYS A 1 91 ? -6.971 -9.504 -1.395 1.00 93.69 91 LYS A N 1
ATOM 740 C CA . LYS A 1 91 ? -6.297 -10.013 -2.597 1.00 93.69 91 LYS A CA 1
ATOM 741 C C . LYS A 1 91 ? -7.056 -9.698 -3.885 1.00 93.69 91 LYS A C 1
ATOM 743 O O . LYS A 1 91 ? -6.439 -9.242 -4.843 1.00 93.69 91 LYS A O 1
ATOM 748 N N . GLU A 1 92 ? -8.373 -9.881 -3.913 1.00 93.31 92 GLU A N 1
ATOM 749 C CA . GLU A 1 92 ? -9.195 -9.620 -5.105 1.00 93.31 92 GLU A CA 1
ATOM 750 C C . GLU A 1 92 ? -9.197 -8.135 -5.498 1.00 93.31 92 GLU A C 1
ATOM 752 O O . GLU A 1 92 ? -8.989 -7.785 -6.663 1.00 93.31 92 GLU A O 1
ATOM 757 N N . LEU A 1 93 ? -9.351 -7.241 -4.516 1.00 92.12 93 LEU A N 1
ATOM 758 C CA . LEU A 1 93 ? -9.285 -5.795 -4.738 1.00 92.12 93 LEU A CA 1
ATOM 759 C C . LEU A 1 93 ? -7.889 -5.371 -5.219 1.00 92.12 93 LEU A C 1
ATOM 761 O O . LEU A 1 93 ? -7.751 -4.541 -6.127 1.00 92.12 93 LEU A O 1
ATOM 765 N N . LEU A 1 94 ? -6.845 -5.967 -4.637 1.00 92.19 94 LEU A N 1
ATOM 766 C CA . LEU A 1 94 ? -5.464 -5.740 -5.044 1.00 92.19 94 LEU A CA 1
ATOM 767 C C . LEU A 1 94 ? -5.230 -6.214 -6.486 1.00 92.19 94 LEU A C 1
ATOM 769 O O . LEU A 1 94 ? -4.646 -5.467 -7.268 1.00 92.19 94 LEU A O 1
ATOM 773 N N . GLN A 1 95 ? -5.736 -7.393 -6.867 1.00 92.69 95 GLN A N 1
ATOM 774 C CA . GLN A 1 95 ? -5.676 -7.912 -8.239 1.00 92.69 95 GLN A CA 1
ATOM 775 C C . GLN A 1 95 ? -6.351 -6.971 -9.232 1.00 92.69 95 GLN A C 1
ATOM 777 O O . GLN A 1 95 ? -5.734 -6.597 -10.232 1.00 92.69 95 GLN A O 1
ATOM 782 N N . LEU A 1 96 ? -7.585 -6.546 -8.946 1.00 92.69 96 LEU A N 1
ATOM 783 C CA . LEU A 1 96 ? -8.324 -5.628 -9.809 1.00 92.69 96 LEU A CA 1
ATOM 784 C C . LEU A 1 96 ? -7.541 -4.329 -10.033 1.00 92.69 96 LEU A C 1
ATOM 786 O O . LEU A 1 96 ? -7.364 -3.890 -11.173 1.00 92.69 96 LEU A O 1
ATOM 790 N N . THR A 1 97 ? -7.021 -3.744 -8.955 1.00 91.25 97 THR A N 1
ATOM 791 C CA . THR A 1 97 ? -6.316 -2.461 -9.029 1.00 91.25 97 THR A CA 1
ATOM 792 C C . THR A 1 97 ? -4.954 -2.591 -9.713 1.00 91.25 97 THR A C 1
ATOM 794 O O . THR A 1 97 ? -4.593 -1.748 -10.535 1.00 91.25 97 THR A O 1
ATOM 797 N N . VAL A 1 98 ? -4.203 -3.663 -9.435 1.00 91.00 98 VAL A N 1
ATOM 798 C CA . VAL A 1 98 ? -2.935 -3.965 -10.122 1.00 91.00 98 VAL A CA 1
ATOM 799 C C . VAL A 1 98 ? -3.173 -4.143 -11.621 1.00 91.00 98 VAL A C 1
ATOM 801 O O . VAL A 1 98 ? -2.439 -3.564 -12.421 1.00 91.00 98 VAL A O 1
ATOM 804 N N . LYS A 1 99 ? -4.215 -4.884 -12.013 1.00 91.12 99 LYS A N 1
ATOM 805 C CA . LYS A 1 99 ? -4.588 -5.099 -13.416 1.00 91.12 99 LYS A CA 1
ATOM 806 C C . LYS A 1 99 ? -4.870 -3.772 -14.125 1.00 91.12 99 LYS A C 1
ATOM 808 O O . LYS A 1 99 ? -4.246 -3.471 -15.139 1.00 91.12 99 LYS A O 1
ATOM 813 N N . GLN A 1 100 ? -5.734 -2.933 -13.553 1.00 89.81 100 GLN A N 1
ATOM 814 C CA . GLN A 1 100 ? -6.042 -1.603 -14.097 1.00 89.81 100 GLN A CA 1
ATOM 815 C C . GLN A 1 100 ? -4.790 -0.723 -14.217 1.00 89.81 100 GLN A C 1
ATOM 817 O O . GLN A 1 100 ? -4.575 -0.055 -15.231 1.00 89.81 100 GLN A O 1
ATOM 822 N N . HIS A 1 101 ? -3.926 -0.748 -13.202 1.00 88.69 101 HIS A N 1
ATOM 823 C CA . HIS A 1 101 ? -2.689 0.021 -13.204 1.00 88.69 101 HIS A CA 1
ATOM 824 C C . HIS A 1 101 ? -1.712 -0.455 -14.292 1.00 88.69 101 HIS A C 1
ATOM 826 O O . HIS A 1 101 ? -1.140 0.360 -15.017 1.00 88.69 101 HIS A O 1
ATOM 832 N N . ARG A 1 102 ? -1.541 -1.770 -14.459 1.00 89.38 102 ARG A N 1
ATOM 833 C CA . ARG A 1 102 ? -0.692 -2.353 -15.509 1.00 89.38 102 ARG A CA 1
ATOM 834 C C . ARG A 1 102 ? -1.194 -1.988 -16.903 1.00 89.38 102 ARG A C 1
ATOM 836 O O . ARG A 1 102 ? -0.391 -1.524 -17.711 1.00 89.38 102 ARG A O 1
ATOM 843 N N . GLN A 1 103 ? -2.504 -2.074 -17.145 1.00 89.12 103 GLN A N 1
ATOM 844 C CA . GLN A 1 103 ? -3.125 -1.644 -18.406 1.00 89.12 103 GLN A CA 1
ATOM 845 C C . GLN A 1 103 ? -2.845 -0.172 -18.709 1.00 89.12 103 GLN A C 1
ATOM 847 O O . GLN A 1 103 ? -2.395 0.152 -19.807 1.00 89.12 103 GLN A O 1
ATOM 852 N N . LYS A 1 104 ? -3.016 0.714 -17.718 1.00 87.38 104 LYS A N 1
ATOM 853 C CA . LYS A 1 104 ? -2.721 2.151 -17.849 1.00 87.38 104 LYS A CA 1
ATOM 854 C C . LYS A 1 104 ? -1.271 2.430 -18.265 1.00 87.38 104 LYS A C 1
ATOM 856 O O . LYS A 1 104 ? -0.994 3.449 -18.892 1.00 87.38 104 LYS A O 1
ATOM 861 N N . HIS A 1 105 ? -0.345 1.539 -17.923 1.00 86.25 105 HIS A N 1
ATOM 862 C CA . HIS A 1 105 ? 1.072 1.664 -18.252 1.00 86.25 105 HIS A CA 1
ATOM 863 C C . HIS A 1 105 ? 1.547 0.756 -19.400 1.00 86.25 105 HIS A C 1
ATOM 865 O O . HIS A 1 105 ? 2.750 0.727 -19.668 1.00 86.25 105 HIS A O 1
ATOM 871 N N . GLY A 1 106 ? 0.636 0.057 -20.085 1.00 87.62 106 GLY A N 1
ATOM 872 C CA . GLY A 1 106 ? 0.956 -0.810 -21.223 1.00 87.62 106 GLY A CA 1
ATOM 873 C C . G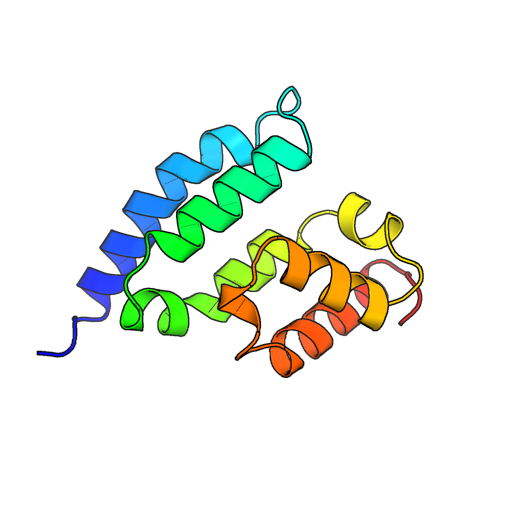LY A 1 106 ? 1.674 -2.112 -20.852 1.00 87.62 106 GLY A C 1
ATOM 874 O O . GLY A 1 106 ? 2.448 -2.623 -21.656 1.00 87.62 106 GLY A O 1
ATOM 875 N N . PHE A 1 107 ? 1.465 -2.633 -19.640 1.00 86.38 107 PHE A N 1
ATOM 876 C CA . PHE A 1 107 ? 2.002 -3.928 -19.206 1.00 86.38 107 PHE A CA 1
ATOM 877 C C . PHE A 1 107 ? 0.959 -5.044 -19.327 1.00 86.38 107 PHE A C 1
ATOM 879 O O . PHE A 1 107 ? -0.242 -4.797 -19.208 1.00 86.38 107 PHE A O 1
ATOM 886 N N . SER A 1 108 ? 1.432 -6.278 -19.521 1.00 78.38 108 SER A N 1
ATOM 887 C CA . SER A 1 108 ? 0.603 -7.487 -19.611 1.00 78.38 108 SER A CA 1
ATOM 888 C C . SER A 1 108 ? -0.231 -7.707 -18.349 1.00 78.38 108 SER A C 1
ATOM 890 O O . SER A 1 108 ? 0.261 -7.459 -17.246 1.00 78.38 108 SER A O 1
ATOM 892 N N . ASN A 1 109 ? -1.470 -8.180 -18.509 1.00 78.31 109 ASN A N 1
ATOM 893 C CA . ASN A 1 109 ? -2.354 -8.558 -17.400 1.00 78.31 109 ASN A CA 1
ATOM 894 C C . ASN A 1 109 ? -2.029 -9.941 -16.872 1.00 78.31 109 ASN A C 1
ATOM 896 O O . ASN A 1 109 ? -1.697 -10.811 -17.696 1.00 78.31 109 ASN A O 1
#